Protein AF-A0A8T4Z897-F1 (afdb_monomer)

Radius of gyration: 17.29 Å; Cα contacts (8 Å, |Δi|>4): 54; chains: 1; bounding box: 34×24×51 Å

pLDDT: mean 85.18, std 10.06, range [52.03, 94.81]

Structure (mmCIF, N/CA/C/O backbone):
data_AF-A0A8T4Z897-F1
#
_entry.id   AF-A0A8T4Z897-F1
#
loop_
_atom_site.group_PDB
_atom_site.id
_atom_site.type_symbol
_atom_site.label_atom_id
_atom_site.label_alt_id
_atom_site.label_comp_id
_atom_site.label_asym_id
_atom_site.label_entity_id
_atom_site.label_seq_id
_atom_site.pdbx_PDB_ins_code
_atom_site.Cartn_x
_atom_site.Cartn_y
_atom_site.Cartn_z
_atom_site.occupancy
_atom_site.B_iso_or_equiv
_atom_site.auth_seq_id
_atom_site.auth_comp_id
_atom_site.auth_asym_id
_atom_site.auth_atom_id
_atom_site.pdbx_PDB_model_num
ATOM 1 N N . MET A 1 1 ? -17.835 -13.462 -5.898 1.00 73.38 1 MET A N 1
ATOM 2 C CA . MET A 1 1 ? -16.734 -12.590 -6.364 1.00 73.38 1 MET A CA 1
ATOM 3 C C . MET A 1 1 ? -16.439 -11.500 -5.341 1.00 73.38 1 MET A C 1
ATOM 5 O O . MET A 1 1 ? -15.401 -11.585 -4.704 1.00 73.38 1 MET A O 1
ATOM 9 N N . LEU A 1 2 ? -17.362 -10.567 -5.068 1.00 78.62 2 LEU A N 1
ATOM 10 C CA . LEU A 1 2 ? -17.122 -9.467 -4.114 1.00 78.62 2 LEU A CA 1
ATOM 11 C C . LEU A 1 2 ? -16.769 -9.936 -2.6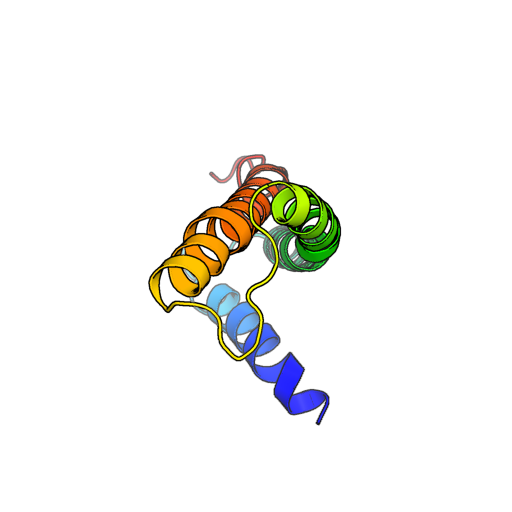88 1.00 78.62 2 LEU A C 1
ATOM 13 O O . LEU A 1 2 ? -15.844 -9.429 -2.065 1.00 78.62 2 LEU A O 1
ATOM 17 N N . THR A 1 3 ? -17.464 -10.961 -2.194 1.00 82.19 3 THR A N 1
ATOM 18 C CA . THR A 1 3 ? -17.248 -11.520 -0.852 1.00 82.19 3 THR A CA 1
ATOM 19 C C . THR A 1 3 ? -15.851 -12.106 -0.677 1.00 82.19 3 THR A C 1
ATOM 21 O O . THR A 1 3 ? -15.280 -11.969 0.394 1.00 82.19 3 THR A O 1
ATOM 24 N N . LEU A 1 4 ? -15.280 -12.715 -1.722 1.00 86.12 4 LEU A N 1
ATOM 25 C CA . LEU A 1 4 ? -13.937 -13.301 -1.664 1.00 86.12 4 LEU A CA 1
ATOM 26 C C . LEU A 1 4 ? -12.847 -12.224 -1.598 1.00 86.12 4 LEU A C 1
ATOM 28 O O . LEU A 1 4 ? -11.843 -12.431 -0.930 1.00 86.12 4 LEU A O 1
ATOM 32 N N . ALA A 1 5 ? -13.065 -11.071 -2.239 1.00 84.31 5 ALA A N 1
ATOM 33 C CA . ALA A 1 5 ? -12.128 -9.950 -2.199 1.00 84.31 5 ALA A CA 1
ATOM 34 C C . ALA A 1 5 ? -12.127 -9.239 -0.835 1.00 84.31 5 ALA A C 1
ATOM 36 O O . ALA A 1 5 ? -11.077 -8.847 -0.335 1.00 84.31 5 ALA A O 1
ATOM 37 N N . VAL A 1 6 ? -13.300 -9.094 -0.209 1.00 85.44 6 VAL A N 1
ATOM 38 C CA . VAL A 1 6 ? -13.450 -8.342 1.050 1.00 85.44 6 VAL A CA 1
ATOM 39 C C . VAL A 1 6 ? -13.234 -9.222 2.292 1.00 85.44 6 VAL A C 1
ATOM 41 O O . VAL A 1 6 ? -12.789 -8.726 3.329 1.00 85.44 6 VAL A O 1
ATOM 44 N N . ALA A 1 7 ? -13.499 -10.530 2.197 1.00 88.25 7 ALA A N 1
ATOM 45 C CA . ALA A 1 7 ? -13.357 -11.484 3.299 1.00 88.25 7 ALA A CA 1
ATOM 46 C C . ALA A 1 7 ? -12.007 -11.423 4.038 1.00 88.25 7 ALA A C 1
ATOM 48 O O . ALA A 1 7 ? -12.043 -11.315 5.264 1.00 88.25 7 ALA A O 1
ATOM 49 N N . PRO A 1 8 ? -10.832 -11.454 3.375 1.00 86.62 8 PRO A N 1
ATOM 50 C CA . PRO A 1 8 ? -9.556 -11.407 4.088 1.00 86.62 8 PRO A CA 1
ATOM 51 C C . PRO A 1 8 ? -9.348 -10.079 4.829 1.00 86.62 8 PRO A C 1
ATOM 53 O O . PRO A 1 8 ? -8.872 -10.086 5.961 1.00 86.62 8 PRO A O 1
ATOM 56 N N . GLY A 1 9 ? -9.770 -8.948 4.251 1.00 85.94 9 GLY A N 1
ATOM 57 C CA . GLY A 1 9 ? -9.681 -7.641 4.910 1.00 85.94 9 GLY A CA 1
ATOM 58 C C . GLY A 1 9 ? -10.505 -7.587 6.198 1.00 85.94 9 GLY A C 1
ATOM 59 O O . GLY A 1 9 ? -9.990 -7.219 7.251 1.00 85.94 9 GLY A O 1
ATOM 60 N N . ILE A 1 10 ? -11.762 -8.041 6.144 1.00 86.62 10 ILE A N 1
ATOM 61 C CA . ILE A 1 10 ? -12.630 -8.131 7.331 1.00 86.62 10 ILE A CA 1
ATOM 62 C C . ILE A 1 10 ? -12.073 -9.135 8.345 1.00 86.62 10 ILE A C 1
ATOM 64 O O . ILE A 1 10 ? -12.104 -8.873 9.548 1.00 86.62 10 ILE A O 1
ATOM 68 N N . PHE A 1 11 ? -11.543 -10.266 7.876 1.00 89.31 11 PHE A N 1
ATOM 69 C CA . PHE A 1 11 ? -10.946 -11.278 8.739 1.00 89.31 11 PHE A CA 1
ATOM 70 C C . PHE A 1 11 ? -9.777 -10.711 9.549 1.00 89.31 11 PHE A C 1
ATOM 72 O O . PHE A 1 11 ? -9.731 -10.927 10.758 1.00 89.31 11 PHE A O 1
ATOM 79 N N . PHE A 1 12 ? -8.875 -9.945 8.929 1.00 86.25 12 PHE A N 1
ATOM 80 C CA . PHE A 1 12 ? -7.763 -9.320 9.647 1.00 86.25 12 PHE A CA 1
ATOM 81 C C . PHE A 1 12 ? -8.225 -8.232 10.620 1.00 86.25 12 PHE A C 1
ATOM 83 O O . PHE A 1 12 ? -7.746 -8.207 11.751 1.00 86.25 12 PHE A O 1
ATOM 90 N N . LEU A 1 13 ? -9.200 -7.395 10.242 1.00 85.81 13 LEU A N 1
ATOM 91 C CA . LEU A 1 13 ? -9.797 -6.411 11.158 1.00 85.81 13 LEU A CA 1
ATOM 92 C C . LEU A 1 13 ? -10.375 -7.084 12.412 1.00 85.81 13 LEU A C 1
ATOM 94 O O . LEU A 1 13 ? -10.133 -6.640 13.534 1.00 85.81 13 LEU A O 1
ATOM 98 N N . TRP A 1 14 ? -11.108 -8.184 12.222 1.00 85.88 14 TRP A N 1
ATOM 99 C CA . TRP A 1 14 ? -11.660 -8.972 13.320 1.00 85.88 14 TRP A CA 1
ATOM 100 C C . TRP A 1 14 ? -10.565 -9.652 14.149 1.00 85.88 14 TRP A C 1
ATOM 102 O O . TRP A 1 14 ? -10.617 -9.617 15.378 1.00 85.88 14 TRP A O 1
ATOM 112 N N . LEU A 1 15 ? -9.554 -10.232 13.497 1.00 86.50 15 LEU A N 1
ATOM 113 C CA . LEU A 1 15 ? -8.443 -10.904 14.165 1.00 86.50 15 LEU A CA 1
ATOM 114 C C . LEU A 1 15 ? -7.671 -9.941 15.070 1.00 86.50 15 LEU A C 1
ATOM 116 O O . LEU A 1 15 ? -7.414 -10.289 16.220 1.00 86.50 15 LEU A O 1
ATOM 120 N N . PHE A 1 16 ? -7.328 -8.747 14.581 1.00 82.88 16 PHE A N 1
ATOM 121 C CA . PHE A 1 16 ? -6.619 -7.746 15.378 1.00 82.88 16 PHE A CA 1
ATOM 122 C C . PHE A 1 16 ? -7.457 -7.289 16.572 1.00 82.88 16 PHE A C 1
ATOM 124 O O . PHE A 1 16 ? -6.961 -7.302 17.693 1.00 82.88 16 PHE A O 1
ATOM 131 N N . TRP A 1 17 ? -8.752 -7.032 16.372 1.00 80.75 17 TRP A N 1
ATOM 132 C CA . TRP A 1 17 ? -9.653 -6.658 17.464 1.00 80.75 17 TRP A CA 1
ATOM 133 C C . TRP A 1 17 ? -9.805 -7.746 18.544 1.00 80.75 17 TRP A C 1
ATOM 135 O O . TRP A 1 17 ? -9.875 -7.440 19.732 1.00 80.75 17 TRP A O 1
ATOM 145 N N . VAL A 1 18 ? -9.857 -9.027 18.157 1.00 82.56 18 VAL A N 1
ATOM 146 C CA . VAL A 1 18 ? -9.988 -10.148 19.110 1.00 82.56 18 VAL A CA 1
ATOM 147 C C . VAL A 1 18 ? -8.672 -10.450 19.828 1.00 82.56 18 VAL A C 1
ATOM 149 O O . VAL A 1 18 ? -8.683 -10.836 21.000 1.00 82.56 18 VAL A O 1
ATOM 152 N N . ARG A 1 19 ? -7.540 -10.342 19.125 1.00 80.44 19 ARG A N 1
ATOM 153 C CA . ARG A 1 19 ? -6.213 -10.657 19.677 1.00 80.44 19 ARG A CA 1
ATOM 154 C C . ARG A 1 19 ? -5.694 -9.571 20.603 1.00 80.44 19 ARG A C 1
ATOM 156 O O . ARG A 1 19 ? -4.910 -9.885 21.498 1.00 80.44 19 ARG A O 1
ATOM 163 N N . ASP A 1 20 ? -6.180 -8.351 20.443 1.00 74.12 20 ASP A N 1
ATOM 164 C CA . ASP A 1 20 ? -5.876 -7.252 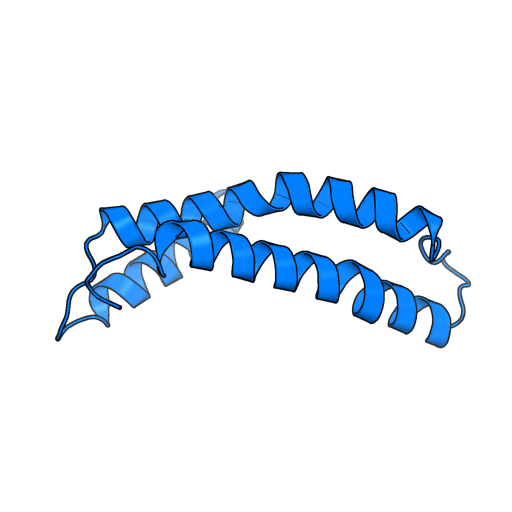21.337 1.00 74.12 20 ASP A CA 1
ATOM 165 C C . ASP A 1 20 ? -6.701 -7.337 22.636 1.00 74.12 20 ASP A C 1
ATOM 167 O O . ASP A 1 20 ? -7.768 -6.747 22.810 1.00 74.12 20 ASP A O 1
ATOM 171 N N . LYS A 1 21 ? -6.250 -8.209 23.545 1.00 63.28 21 LYS A N 1
ATOM 172 C CA . LYS A 1 21 ? -6.943 -8.519 24.806 1.00 63.28 21 LYS A CA 1
ATOM 173 C C . LYS A 1 21 ? -6.515 -7.615 25.966 1.00 63.28 21 LYS A C 1
ATOM 175 O O . LYS A 1 21 ? -7.290 -7.469 26.911 1.00 63.28 21 LYS A O 1
ATOM 180 N N . TYR A 1 22 ? -5.298 -7.073 25.916 1.00 65.69 22 TYR A N 1
ATOM 181 C CA . TYR A 1 22 ? -4.665 -6.375 27.039 1.00 65.69 22 TYR A CA 1
ATOM 182 C C . TYR A 1 22 ? -4.793 -4.847 26.938 1.00 65.69 22 TYR A C 1
ATOM 184 O O . TYR A 1 22 ? -5.112 -4.232 27.951 1.00 65.69 22 TYR A O 1
ATOM 192 N N . GLU A 1 23 ? -4.664 -4.255 25.743 1.00 67.06 23 GLU A N 1
ATOM 193 C CA . GLU A 1 23 ? -4.841 -2.814 25.501 1.00 67.06 23 GLU A CA 1
ATOM 194 C C . GLU A 1 23 ? -5.688 -2.579 24.250 1.00 67.06 23 GLU A C 1
ATOM 196 O O . GLU A 1 23 ? -5.197 -2.099 23.242 1.00 67.06 23 GLU A O 1
ATOM 201 N N . ARG A 1 24 ? -6.980 -2.927 24.329 1.00 64.62 24 ARG A N 1
ATOM 202 C CA . ARG A 1 24 ? -7.916 -2.804 23.202 1.00 64.62 24 ARG A CA 1
ATOM 203 C C . ARG A 1 24 ? -7.826 -1.431 22.543 1.00 64.62 24 ARG A C 1
ATOM 205 O O . ARG A 1 24 ? -8.414 -0.476 23.060 1.00 64.62 24 ARG A O 1
ATOM 212 N N . GLU A 1 25 ? -7.222 -1.374 21.361 1.00 67.31 25 GLU A N 1
ATOM 213 C CA . GLU A 1 25 ? -7.249 -0.171 20.548 1.00 67.31 25 GLU A CA 1
ATOM 214 C C . GLU A 1 25 ? -8.710 0.225 20.273 1.00 67.31 25 GLU A C 1
ATOM 216 O O . GLU A 1 25 ? -9.567 -0.625 19.967 1.00 67.31 25 GLU A O 1
ATOM 221 N N . PRO A 1 26 ? -9.050 1.522 20.345 1.00 79.38 26 PRO A N 1
ATOM 222 C CA . PRO A 1 26 ? -10.388 1.966 20.016 1.00 79.38 26 PRO A CA 1
ATOM 223 C C . PRO A 1 26 ? -10.708 1.554 18.576 1.00 79.38 26 PRO A C 1
ATOM 225 O O . PRO A 1 26 ? -10.019 1.951 17.643 1.00 79.38 26 PRO A O 1
ATOM 228 N N . VAL A 1 27 ? -11.809 0.820 18.371 1.00 79.19 27 VAL A N 1
ATOM 229 C CA . VAL A 1 27 ? -12.266 0.337 17.044 1.00 79.19 27 VAL A CA 1
ATOM 230 C C . VAL A 1 27 ? -12.286 1.458 15.996 1.00 79.19 27 VAL A C 1
ATOM 232 O O . VAL A 1 27 ? -12.032 1.241 14.814 1.00 79.19 27 VAL A O 1
ATOM 235 N N . ARG A 1 28 ? -12.543 2.695 16.437 1.00 79.88 28 ARG A N 1
ATOM 236 C CA . ARG A 1 28 ? -12.489 3.897 15.600 1.00 79.88 28 ARG A CA 1
ATOM 237 C C . ARG A 1 28 ? -11.092 4.179 15.033 1.00 79.88 28 ARG A C 1
ATOM 239 O O . ARG A 1 28 ? -11.010 4.657 13.907 1.00 79.88 28 ARG A O 1
ATOM 246 N N . LEU A 1 29 ? -10.026 3.944 15.794 1.00 81.12 29 LEU A N 1
ATOM 247 C CA . LEU A 1 29 ? -8.641 4.090 15.344 1.00 81.12 29 LEU A CA 1
ATOM 248 C C . LEU A 1 29 ? -8.302 3.015 14.311 1.00 81.12 29 LEU A C 1
ATOM 250 O O . LEU A 1 29 ? -7.839 3.371 13.234 1.00 81.12 29 LEU A O 1
ATOM 254 N N . LEU A 1 30 ? -8.646 1.759 14.600 1.00 82.69 30 LEU A N 1
ATOM 255 C CA . LEU A 1 30 ? -8.394 0.602 13.739 1.00 82.69 30 LEU A CA 1
ATOM 256 C C . LEU A 1 30 ? -9.130 0.706 12.388 1.00 82.69 30 LEU A C 1
ATOM 258 O O . LEU A 1 30 ? -8.551 0.490 11.325 1.00 82.69 30 LEU A O 1
ATOM 262 N N . LEU A 1 31 ? -10.400 1.126 12.394 1.00 85.38 31 LEU A N 1
ATOM 263 C CA . LEU A 1 31 ? -11.124 1.419 11.151 1.00 85.38 31 LEU A CA 1
ATOM 264 C C . LEU A 1 31 ? -10.539 2.638 10.428 1.00 85.38 31 LEU A C 1
ATOM 266 O O . LEU A 1 31 ? -10.411 2.620 9.206 1.00 85.38 31 LEU A O 1
ATOM 270 N N . ALA A 1 32 ? -10.172 3.701 11.152 1.00 85.81 32 ALA A N 1
ATOM 271 C CA . ALA A 1 32 ? -9.605 4.897 10.533 1.00 85.81 32 ALA A CA 1
ATOM 272 C C . ALA A 1 32 ? -8.256 4.618 9.854 1.00 85.81 32 ALA A C 1
ATOM 274 O O . ALA A 1 32 ? -8.034 5.123 8.758 1.00 85.81 32 ALA A O 1
ATOM 275 N N . THR A 1 33 ? -7.373 3.824 10.465 1.00 85.00 33 THR A N 1
ATOM 276 C CA . THR A 1 33 ? -6.093 3.415 9.866 1.00 85.00 33 THR A CA 1
ATOM 277 C C . THR A 1 33 ? -6.314 2.514 8.656 1.00 85.00 33 THR A C 1
ATOM 279 O O . THR A 1 33 ? -5.688 2.741 7.624 1.00 85.00 33 THR A O 1
ATOM 282 N N . PHE A 1 34 ? -7.261 1.571 8.723 1.00 87.62 34 PHE A N 1
ATOM 283 C CA . PHE A 1 34 ? -7.624 0.724 7.583 1.00 87.62 34 PHE A CA 1
ATOM 284 C C . PHE A 1 34 ? -8.115 1.540 6.380 1.00 87.62 34 PHE A C 1
ATOM 286 O O . PHE A 1 34 ? -7.605 1.386 5.271 1.00 87.62 34 PHE A O 1
ATOM 293 N N . PHE A 1 35 ? -9.065 2.457 6.591 1.00 90.12 35 PHE A N 1
ATOM 294 C CA . PHE A 1 35 ? -9.563 3.315 5.513 1.00 90.12 35 PHE A CA 1
ATOM 295 C C . PHE A 1 35 ? -8.510 4.301 5.008 1.00 90.12 35 PHE A C 1
ATOM 297 O O . PHE A 1 35 ? -8.501 4.605 3.819 1.00 90.12 35 PHE A O 1
ATOM 304 N N . LEU A 1 36 ? -7.607 4.783 5.867 1.00 88.25 36 LEU A N 1
ATOM 305 C CA . LEU A 1 36 ? -6.480 5.608 5.430 1.00 88.25 36 LEU A CA 1
ATOM 306 C C . LEU A 1 36 ? -5.498 4.824 4.557 1.00 88.25 36 LEU A C 1
ATOM 308 O O . LEU A 1 36 ? -5.029 5.376 3.568 1.00 88.25 36 LEU A O 1
ATOM 312 N N . GLY A 1 37 ? -5.232 3.555 4.873 1.00 88.69 37 GLY A N 1
ATOM 313 C CA . GLY A 1 37 ? -4.445 2.670 4.010 1.00 88.69 37 GLY A CA 1
ATOM 314 C C . GLY A 1 37 ? -5.137 2.399 2.670 1.00 88.69 37 GLY A C 1
ATOM 315 O O . GLY A 1 37 ? -4.509 2.454 1.621 1.00 88.69 37 GLY A O 1
ATOM 316 N N . ALA A 1 38 ? -6.458 2.198 2.666 1.00 90.69 38 ALA A N 1
ATOM 317 C CA . ALA A 1 38 ? -7.208 2.094 1.412 1.00 90.69 38 ALA A CA 1
ATOM 318 C C . ALA A 1 38 ? -7.149 3.402 0.599 1.00 90.69 38 ALA A C 1
ATOM 320 O O . ALA A 1 38 ? -6.984 3.379 -0.619 1.00 90.69 38 ALA A O 1
ATOM 321 N N . LEU A 1 39 ? -7.244 4.555 1.267 1.00 91.62 39 LEU A N 1
ATOM 322 C CA . LEU A 1 39 ? -7.175 5.864 0.622 1.00 91.62 39 LEU A CA 1
ATOM 323 C C . LEU A 1 39 ? -5.767 6.185 0.108 1.00 91.62 39 LEU A C 1
ATOM 325 O O . LEU A 1 39 ? -5.644 6.900 -0.884 1.00 91.62 39 LEU A O 1
ATOM 329 N N . SER A 1 40 ? -4.713 5.648 0.734 1.00 91.94 40 SER A N 1
ATOM 330 C CA . SER A 1 40 ? -3.327 5.877 0.314 1.00 91.94 40 SER A CA 1
ATOM 331 C C . SER A 1 40 ? -3.015 5.275 -1.056 1.00 91.94 40 SER A C 1
ATOM 333 O O . SER A 1 40 ? -2.045 5.691 -1.683 1.00 91.94 40 SER A O 1
ATOM 335 N N . ILE A 1 41 ? -3.858 4.377 -1.574 1.00 92.12 41 ILE A N 1
ATOM 336 C CA . ILE A 1 41 ? -3.769 3.880 -2.953 1.00 92.12 41 ILE A CA 1
ATOM 337 C C . ILE A 1 41 ? -3.902 5.033 -3.961 1.00 92.12 41 ILE A C 1
ATOM 339 O O . ILE A 1 41 ? -3.188 5.060 -4.957 1.00 92.12 41 ILE A O 1
ATOM 343 N N . LEU 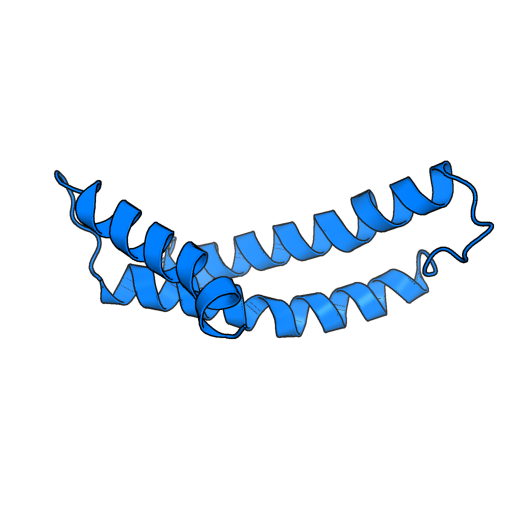A 1 42 ? -4.751 6.033 -3.690 1.00 92.38 42 LEU A N 1
ATOM 344 C CA . LEU A 1 42 ? -4.948 7.164 -4.604 1.00 92.38 42 LEU A CA 1
ATOM 345 C C . LEU A 1 42 ? -3.652 7.961 -4.860 1.00 92.38 42 LEU A C 1
ATOM 347 O O . LEU A 1 42 ? -3.281 8.110 -6.024 1.00 92.38 42 LEU A O 1
ATOM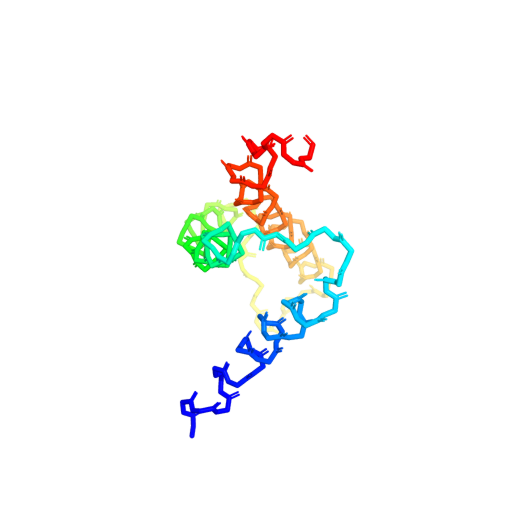 351 N N . PRO A 1 43 ? -2.929 8.461 -3.834 1.00 91.69 43 PRO A N 1
ATOM 352 C CA . PRO A 1 43 ? -1.641 9.109 -4.054 1.00 91.69 43 PRO A CA 1
ATOM 353 C C . PRO A 1 43 ? -0.546 8.130 -4.496 1.00 91.69 43 PRO A C 1
ATOM 355 O O . PRO A 1 43 ? 0.357 8.564 -5.204 1.00 91.69 43 PRO A O 1
ATOM 358 N N . THR A 1 44 ? -0.629 6.839 -4.138 1.00 93.50 44 THR A N 1
ATOM 359 C CA . THR A 1 44 ? 0.314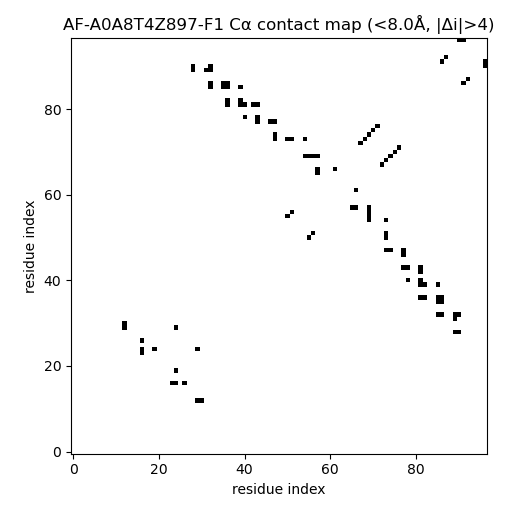 5.802 -4.613 1.00 93.50 44 THR A CA 1
ATOM 360 C C . THR A 1 44 ? 0.309 5.742 -6.136 1.00 93.50 44 THR A C 1
ATOM 362 O O . THR A 1 44 ? 1.347 5.959 -6.746 1.00 93.50 44 THR A O 1
ATOM 365 N N . ILE A 1 45 ? -0.869 5.593 -6.751 1.00 92.94 45 ILE A N 1
ATOM 366 C CA . ILE A 1 45 ? -1.013 5.528 -8.212 1.00 92.94 45 ILE A CA 1
ATOM 367 C C . ILE A 1 45 ? -0.460 6.796 -8.874 1.00 92.94 45 ILE A C 1
ATOM 369 O O . ILE A 1 45 ? 0.224 6.724 -9.892 1.00 92.94 45 ILE A O 1
ATOM 373 N N . ILE A 1 46 ? -0.728 7.977 -8.309 1.00 93.56 46 ILE A N 1
ATOM 374 C CA . ILE A 1 46 ? -0.216 9.243 -8.857 1.00 93.56 46 ILE A CA 1
ATOM 375 C C . ILE A 1 46 ? 1.317 9.268 -8.818 1.00 93.56 46 ILE A C 1
ATOM 377 O O . ILE A 1 46 ? 1.951 9.647 -9.800 1.00 93.56 46 ILE A O 1
ATOM 381 N N . LEU A 1 47 ? 1.918 8.862 -7.700 1.00 93.31 47 LEU A N 1
ATOM 382 C CA . LEU A 1 47 ? 3.369 8.845 -7.529 1.00 93.31 47 LEU A CA 1
ATOM 383 C C . LEU A 1 47 ? 4.051 7.759 -8.368 1.00 93.31 47 LEU A C 1
ATOM 385 O O . LEU A 1 47 ? 5.132 8.011 -8.888 1.00 93.31 47 LEU A O 1
ATOM 389 N N . GLU A 1 48 ? 3.425 6.600 -8.553 1.00 92.19 48 GLU A N 1
ATOM 390 C CA . GLU A 1 48 ? 3.906 5.547 -9.455 1.00 92.19 48 GLU A CA 1
ATOM 391 C C . GLU A 1 48 ? 3.929 6.029 -10.908 1.00 92.19 48 GLU A C 1
ATOM 393 O O . GLU A 1 48 ? 4.950 5.881 -11.575 1.00 92.19 48 GLU A O 1
ATOM 398 N N . ASN A 1 49 ? 2.866 6.701 -11.369 1.00 91.75 49 ASN A N 1
ATOM 399 C CA . ASN A 1 49 ? 2.819 7.312 -12.706 1.00 91.75 49 ASN A CA 1
ATOM 400 C C . ASN A 1 49 ? 3.857 8.434 -12.890 1.00 91.75 49 ASN A C 1
ATOM 402 O O . ASN A 1 49 ? 4.312 8.703 -13.999 1.00 91.75 49 ASN A O 1
ATOM 406 N N . LEU A 1 50 ? 4.234 9.128 -11.814 1.00 92.19 50 LEU A N 1
ATOM 407 C CA . LEU A 1 50 ? 5.345 10.081 -11.860 1.00 92.19 50 LEU A CA 1
ATOM 408 C C . LEU A 1 50 ? 6.698 9.358 -11.868 1.00 92.19 50 LEU A C 1
ATOM 410 O O . LEU A 1 50 ? 7.612 9.765 -12.580 1.00 92.19 50 LEU A O 1
ATOM 414 N N . GLY A 1 51 ? 6.826 8.270 -11.109 1.00 89.00 51 GLY A N 1
ATOM 415 C CA . GLY A 1 51 ? 8.014 7.421 -11.085 1.00 89.00 51 GLY A CA 1
ATOM 416 C C . GLY A 1 51 ? 8.275 6.728 -12.422 1.00 89.00 51 GLY A C 1
ATOM 417 O O . GLY A 1 51 ? 9.436 6.577 -12.806 1.00 89.00 51 GLY A O 1
ATOM 418 N N . SER A 1 52 ? 7.221 6.410 -13.180 1.00 89.69 52 SER A N 1
ATOM 419 C CA . SER A 1 52 ? 7.337 5.828 -14.519 1.00 89.69 52 SER A CA 1
ATOM 420 C C . SER A 1 52 ? 7.925 6.783 -15.564 1.00 89.69 52 SER A C 1
ATOM 422 O O . SER A 1 52 ? 8.323 6.346 -16.638 1.00 89.69 52 SER A O 1
ATOM 424 N N . ILE A 1 53 ? 8.042 8.081 -15.254 1.00 90.81 53 ILE A N 1
ATOM 425 C CA . ILE A 1 53 ? 8.800 9.044 -16.073 1.00 90.81 53 ILE A CA 1
ATOM 426 C C . ILE A 1 53 ? 10.313 8.799 -15.936 1.00 90.81 53 ILE A C 1
ATOM 428 O O . ILE A 1 53 ? 11.071 9.064 -16.866 1.00 90.81 53 ILE A O 1
ATOM 432 N N . ILE A 1 54 ? 10.763 8.305 -14.775 1.00 89.38 54 ILE A N 1
ATOM 433 C CA . ILE A 1 54 ? 12.181 8.058 -14.473 1.00 89.38 54 ILE A CA 1
ATOM 434 C C . ILE A 1 54 ? 12.595 6.669 -14.959 1.00 89.38 54 ILE A C 1
ATOM 436 O O . ILE A 1 54 ? 13.606 6.531 -15.646 1.00 89.38 54 ILE A O 1
ATOM 440 N N . ILE A 1 55 ? 11.822 5.647 -14.586 1.00 89.25 55 ILE A N 1
ATOM 441 C CA . ILE A 1 55 ? 12.011 4.264 -15.029 1.00 89.25 55 ILE A CA 1
ATOM 442 C C . ILE A 1 55 ? 10.718 3.851 -15.731 1.00 89.25 55 ILE A C 1
ATOM 444 O O . ILE A 1 55 ? 9.724 3.642 -15.037 1.00 89.25 55 ILE A O 1
ATOM 448 N N . PRO A 1 56 ? 10.704 3.764 -17.072 1.00 90.75 56 PRO A N 1
ATOM 449 C CA . PRO A 1 56 ? 9.517 3.371 -17.818 1.00 90.75 56 PRO A CA 1
ATOM 450 C C . PRO A 1 56 ? 8.978 2.015 -17.372 1.00 90.75 56 PRO A C 1
ATOM 452 O O . PRO A 1 56 ? 9.726 1.153 -16.907 1.00 90.75 56 PRO A O 1
ATOM 455 N N . GLU A 1 57 ? 7.675 1.819 -17.544 1.00 90.88 57 GLU A N 1
ATOM 456 C CA . GLU A 1 57 ? 7.066 0.518 -17.298 1.00 90.88 57 GLU A CA 1
ATOM 457 C C . GLU A 1 57 ? 7.706 -0.537 -18.224 1.00 90.88 57 GLU A C 1
ATOM 459 O O . GLU A 1 57 ? 7.915 -0.268 -19.412 1.00 90.88 57 GLU A O 1
ATOM 464 N N . PRO A 1 58 ? 8.099 -1.709 -17.696 1.00 91.06 58 PRO A N 1
ATOM 465 C CA . PRO A 1 58 ? 8.725 -2.747 -18.500 1.00 91.06 58 PRO A CA 1
ATOM 466 C C . PRO A 1 58 ? 7.761 -3.302 -19.559 1.00 91.06 58 PRO A C 1
ATOM 468 O O . PRO A 1 58 ? 6.662 -3.745 -19.239 1.00 91.06 58 PRO A O 1
ATOM 471 N N . GLU A 1 59 ? 8.212 -3.327 -20.813 1.00 91.25 59 GLU A N 1
ATOM 472 C CA . GLU A 1 59 ? 7.550 -4.040 -21.914 1.00 91.25 59 GLU A CA 1
ATOM 473 C C . GLU A 1 59 ? 7.663 -5.572 -21.744 1.00 91.25 59 GLU A C 1
ATOM 475 O O . GLU A 1 59 ? 8.478 -6.055 -20.954 1.00 91.25 59 GLU A O 1
ATOM 480 N N . GLU A 1 60 ? 6.884 -6.354 -22.504 1.00 85.50 60 GLU A N 1
ATOM 481 C CA . GLU A 1 60 ? 6.869 -7.830 -22.401 1.00 85.50 60 GLU A CA 1
ATOM 482 C C . GLU A 1 60 ? 8.253 -8.472 -22.626 1.00 85.50 60 GLU A C 1
ATOM 484 O O . GLU A 1 60 ? 8.581 -9.468 -21.981 1.00 85.50 60 GLU A O 1
ATOM 489 N N . ASP A 1 61 ? 9.096 -7.855 -23.460 1.00 89.81 61 ASP A N 1
ATOM 490 C CA . ASP A 1 61 ? 10.459 -8.313 -23.769 1.00 89.81 61 ASP A CA 1
ATOM 491 C C . ASP A 1 61 ? 11.546 -7.629 -22.910 1.00 89.81 61 ASP A C 1
ATOM 493 O O . ASP A 1 61 ? 12.746 -7.708 -23.205 1.00 89.81 61 ASP A O 1
ATOM 497 N N . ALA A 1 62 ? 11.159 -6.924 -21.841 1.00 88.19 62 ALA A N 1
ATOM 498 C CA . ALA A 1 62 ? 12.101 -6.199 -20.999 1.00 88.19 62 ALA A CA 1
ATOM 499 C C . ALA A 1 62 ? 13.079 -7.135 -20.271 1.00 88.19 62 ALA A C 1
ATOM 501 O O . ALA A 1 62 ? 12.743 -8.212 -19.775 1.00 88.19 62 ALA A O 1
ATOM 502 N N . ASN A 1 63 ? 14.323 -6.671 -20.129 1.00 92.88 63 ASN A N 1
ATOM 503 C CA . ASN A 1 63 ? 15.336 -7.375 -19.352 1.00 92.88 63 ASN A CA 1
ATOM 504 C C . ASN A 1 63 ? 14.881 -7.529 -17.888 1.00 92.88 63 ASN A C 1
ATOM 506 O O . ASN A 1 63 ? 14.394 -6.575 -17.281 1.00 92.88 63 ASN A O 1
ATOM 510 N N . ILE A 1 64 ? 15.124 -8.697 -17.287 1.00 93.75 64 ILE A N 1
ATOM 511 C CA . ILE A 1 64 ? 14.774 -8.980 -15.889 1.00 93.75 64 ILE A CA 1
ATOM 512 C C . ILE A 1 64 ? 15.333 -7.947 -14.902 1.00 93.75 64 ILE A C 1
ATOM 514 O O . ILE A 1 64 ? 14.683 -7.627 -13.912 1.00 93.75 64 ILE A O 1
ATOM 518 N N . ILE A 1 65 ? 16.507 -7.373 -15.184 1.00 94.19 65 ILE A N 1
ATOM 519 C CA . ILE A 1 65 ? 17.101 -6.320 -14.351 1.00 94.19 65 ILE A CA 1
ATOM 520 C C . ILE A 1 65 ? 16.226 -5.060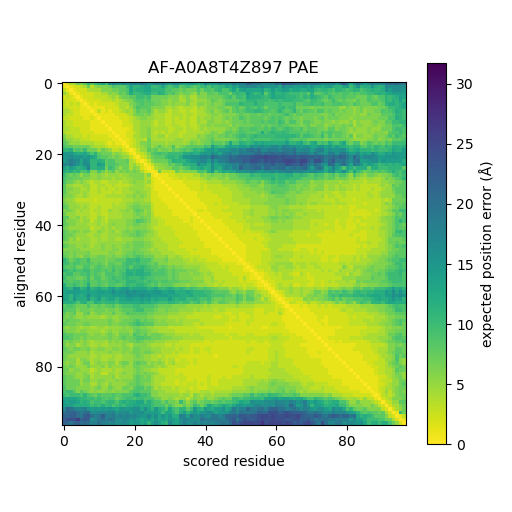 -14.371 1.00 94.19 65 ILE A C 1
ATOM 522 O O . ILE A 1 65 ? 16.027 -4.443 -13.328 1.00 94.19 65 ILE A O 1
ATOM 526 N N . HIS A 1 66 ? 15.673 -4.699 -15.533 1.00 92.75 66 HIS A N 1
ATOM 527 C CA . HIS A 1 66 ? 14.774 -3.553 -15.678 1.00 92.75 66 HIS A CA 1
ATOM 528 C C . HIS A 1 66 ? 13.452 -3.789 -14.941 1.00 92.75 66 HIS A C 1
ATOM 530 O O . HIS A 1 66 ? 13.005 -2.929 -14.187 1.00 92.75 66 HIS A O 1
ATOM 536 N N . VAL A 1 67 ? 12.884 -4.992 -15.083 1.00 94.44 67 VAL A N 1
ATOM 537 C CA . VAL A 1 67 ? 11.674 -5.419 -14.366 1.00 94.44 67 VAL A CA 1
ATOM 538 C C . VAL A 1 67 ? 11.877 -5.301 -12.854 1.00 94.44 67 VAL A C 1
ATOM 540 O O . VAL A 1 67 ? 11.100 -4.641 -12.167 1.00 94.44 67 VAL A O 1
ATOM 543 N N . VAL A 1 68 ? 12.959 -5.881 -12.327 1.00 94.81 68 VAL A N 1
ATOM 544 C CA . VAL A 1 68 ? 13.271 -5.823 -10.892 1.00 94.81 68 VAL A CA 1
ATOM 545 C C . VAL A 1 68 ? 13.492 -4.383 -10.432 1.00 94.81 68 VAL A C 1
ATOM 547 O O . VAL A 1 68 ? 12.980 -4.003 -9.381 1.00 94.81 68 VAL A O 1
ATOM 550 N N . ALA A 1 69 ? 14.213 -3.569 -11.207 1.00 93.38 69 ALA A N 1
ATOM 551 C CA . ALA A 1 69 ? 14.440 -2.169 -10.870 1.00 93.38 69 ALA A CA 1
ATOM 552 C C . ALA A 1 69 ? 13.120 -1.391 -10.773 1.00 93.38 69 ALA A C 1
ATOM 554 O O . ALA A 1 69 ? 12.898 -0.711 -9.775 1.00 93.38 69 ALA A O 1
ATOM 555 N N . TYR A 1 70 ? 12.222 -1.533 -11.750 1.00 93.88 70 TYR A N 1
ATOM 556 C CA . TYR A 1 70 ? 10.929 -0.850 -11.747 1.00 93.88 70 TYR A CA 1
ATOM 557 C C . TYR A 1 70 ? 10.068 -1.259 -10.541 1.00 93.88 70 TYR A C 1
ATOM 559 O O . TYR A 1 70 ? 9.676 -0.410 -9.737 1.00 93.88 70 TYR A O 1
ATOM 567 N N . TYR A 1 71 ? 9.841 -2.561 -10.344 1.00 94.44 71 TYR A N 1
ATOM 568 C CA . TYR A 1 71 ? 8.976 -3.035 -9.260 1.00 94.44 71 TYR A CA 1
ATOM 569 C C . TYR A 1 71 ? 9.558 -2.778 -7.864 1.00 94.44 71 TYR A C 1
ATOM 571 O O . TYR A 1 71 ? 8.808 -2.491 -6.934 1.00 94.44 71 TYR A O 1
ATOM 579 N N . PHE A 1 72 ? 10.879 -2.858 -7.689 1.00 94.19 72 PHE A N 1
ATOM 580 C CA . PHE A 1 72 ? 11.494 -2.699 -6.370 1.00 94.19 72 PHE A CA 1
ATOM 581 C C . PHE A 1 72 ? 11.788 -1.236 -6.015 1.00 94.19 72 PHE A C 1
ATOM 583 O O . PHE A 1 72 ? 11.584 -0.823 -4.876 1.00 94.19 72 PHE A O 1
ATOM 590 N N . ILE A 1 73 ? 12.276 -0.442 -6.971 1.00 92.62 73 ILE A N 1
ATOM 591 C CA . ILE A 1 73 ? 12.712 0.938 -6.710 1.00 92.62 73 ILE A CA 1
ATOM 592 C C . ILE A 1 73 ? 11.550 1.918 -6.838 1.00 92.62 73 ILE A C 1
ATOM 594 O O . ILE A 1 73 ? 11.498 2.874 -6.072 1.00 92.62 73 ILE A O 1
ATOM 598 N N . ILE A 1 74 ? 10.634 1.706 -7.787 1.00 92.50 74 ILE A N 1
ATOM 599 C CA . ILE A 1 74 ? 9.497 2.610 -7.987 1.00 92.50 74 ILE A CA 1
ATOM 600 C C . ILE A 1 74 ? 8.304 2.114 -7.177 1.00 92.50 74 ILE A C 1
ATOM 602 O O . ILE A 1 74 ? 7.936 2.753 -6.194 1.00 92.50 74 ILE A O 1
ATOM 606 N N . ILE A 1 75 ? 7.743 0.958 -7.537 1.00 94.25 75 ILE A N 1
ATOM 607 C CA . ILE A 1 75 ? 6.471 0.491 -6.964 1.00 94.25 75 ILE A CA 1
ATOM 608 C C . ILE A 1 75 ? 6.612 0.216 -5.467 1.00 94.25 75 ILE A C 1
ATOM 610 O O . ILE A 1 75 ? 5.972 0.883 -4.656 1.00 94.25 75 ILE A O 1
ATOM 614 N N . ALA A 1 76 ? 7.505 -0.695 -5.070 1.00 94.69 76 ALA A N 1
ATOM 615 C CA . ALA A 1 76 ? 7.629 -1.079 -3.664 1.00 94.69 76 ALA A CA 1
ATOM 616 C C . ALA A 1 76 ? 8.020 0.105 -2.762 1.00 94.69 76 ALA A C 1
ATOM 618 O O . ALA A 1 76 ? 7.519 0.220 -1.643 1.00 94.69 76 ALA A O 1
ATOM 619 N N . PHE A 1 77 ? 8.873 1.012 -3.245 1.00 94.44 77 PHE A N 1
ATOM 620 C CA . PHE A 1 77 ? 9.256 2.206 -2.493 1.00 94.44 77 PHE A CA 1
ATOM 621 C C . PHE A 1 77 ? 8.076 3.161 -2.278 1.00 94.44 77 PHE A C 1
ATOM 623 O O . PHE A 1 77 ? 7.851 3.614 -1.154 1.00 94.44 77 PHE A O 1
ATOM 630 N N . VAL A 1 78 ? 7.318 3.467 -3.336 1.00 94.81 78 VAL A N 1
ATOM 631 C CA . VAL A 1 78 ? 6.162 4.369 -3.252 1.00 94.81 78 VAL A CA 1
ATOM 632 C C . VAL A 1 78 ? 5.069 3.747 -2.387 1.00 94.81 78 VAL A C 1
ATOM 634 O O 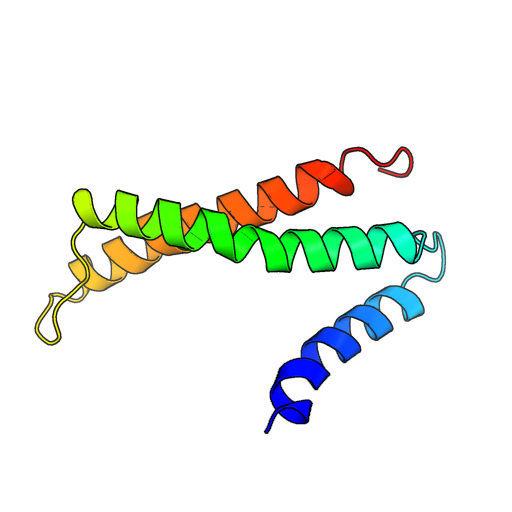. VAL A 1 78 ? 4.553 4.415 -1.489 1.00 94.81 78 VAL A O 1
ATOM 637 N N . GLU A 1 79 ? 4.756 2.470 -2.594 1.00 93.38 79 GLU A N 1
ATOM 638 C CA . GLU A 1 79 ? 3.721 1.762 -1.842 1.00 93.38 79 GLU A CA 1
ATOM 639 C C . GLU A 1 79 ? 4.046 1.728 -0.340 1.00 93.38 79 GLU A C 1
ATOM 641 O O . GLU A 1 79 ? 3.195 2.036 0.502 1.00 93.38 79 GLU A O 1
ATOM 646 N N . GLU A 1 80 ? 5.294 1.415 0.021 1.00 93.62 80 GLU A N 1
ATOM 647 C CA . GLU A 1 80 ? 5.733 1.383 1.417 1.00 93.62 80 GLU A CA 1
ATOM 648 C C . GLU A 1 80 ? 5.762 2.785 2.042 1.00 93.62 80 GLU A C 1
ATOM 650 O O . GLU A 1 80 ? 5.309 2.972 3.175 1.00 93.62 80 GLU A O 1
ATOM 655 N N . ALA A 1 81 ? 6.202 3.804 1.297 1.00 93.00 81 ALA A N 1
ATOM 656 C CA . ALA A 1 81 ? 6.155 5.189 1.755 1.00 93.00 81 ALA A CA 1
ATOM 657 C C . ALA A 1 81 ? 4.713 5.651 2.032 1.00 93.00 81 ALA A C 1
ATOM 659 O O . ALA A 1 81 ? 4.454 6.300 3.051 1.00 93.00 81 ALA A O 1
ATOM 660 N N . MET A 1 82 ? 3.761 5.298 1.163 1.00 92.75 82 MET A N 1
ATOM 661 C CA . MET A 1 82 ? 2.351 5.662 1.323 1.00 92.75 82 MET A CA 1
ATOM 662 C C . MET A 1 82 ? 1.684 4.911 2.479 1.00 92.75 82 MET A C 1
ATOM 664 O O . MET A 1 82 ? 0.973 5.536 3.273 1.00 92.75 82 MET A O 1
ATOM 668 N N . LYS A 1 83 ? 1.981 3.617 2.655 1.00 88.81 83 LYS A N 1
ATOM 669 C CA . LYS A 1 83 ? 1.576 2.847 3.843 1.00 88.81 83 LYS A CA 1
ATOM 670 C C . LYS A 1 83 ? 2.098 3.487 5.128 1.00 88.81 83 LYS A C 1
ATOM 672 O O . LYS A 1 83 ? 1.327 3.719 6.063 1.00 88.81 83 LYS A O 1
ATOM 677 N N . LEU A 1 84 ? 3.382 3.849 5.164 1.00 89.81 84 LEU A N 1
ATOM 678 C CA . LEU A 1 84 ? 3.986 4.500 6.325 1.00 89.81 84 LEU A CA 1
ATOM 679 C C . LEU A 1 84 ? 3.326 5.851 6.629 1.00 89.81 84 LEU A C 1
ATOM 681 O O . LEU A 1 84 ? 3.082 6.162 7.795 1.00 89.81 84 LEU A O 1
ATOM 685 N N . LEU A 1 85 ? 3.011 6.656 5.610 1.00 89.19 85 LEU A N 1
ATOM 686 C CA . LEU A 1 85 ? 2.289 7.917 5.795 1.00 89.19 85 LEU A CA 1
ATOM 687 C C . LEU A 1 85 ? 0.877 7.697 6.348 1.00 89.19 85 LEU A C 1
ATOM 689 O O . LEU A 1 85 ? 0.492 8.388 7.292 1.00 89.19 85 LEU A O 1
ATOM 693 N N . ALA A 1 86 ? 0.127 6.726 5.821 1.00 88.06 86 ALA A N 1
ATOM 694 C CA . ALA A 1 86 ? -1.213 6.399 6.308 1.00 88.06 86 ALA A CA 1
ATOM 695 C C . ALA A 1 86 ? -1.200 6.033 7.803 1.00 88.06 86 ALA A C 1
ATOM 697 O O . ALA A 1 86 ? -2.013 6.540 8.583 1.00 88.06 86 ALA A O 1
ATOM 698 N N . VAL A 1 87 ? -0.220 5.225 8.219 1.00 84.25 87 VAL A N 1
ATOM 699 C CA . VAL A 1 87 ? -0.008 4.861 9.626 1.00 84.25 87 VAL A CA 1
ATOM 700 C C . VAL A 1 87 ? 0.425 6.080 10.448 1.00 84.25 87 VAL A C 1
ATOM 702 O O . VAL A 1 87 ? -0.150 6.342 11.506 1.00 84.25 87 VAL A O 1
ATOM 705 N N . LYS A 1 88 ? 1.376 6.890 9.963 1.00 83.19 88 LYS A N 1
ATOM 706 C CA . LYS A 1 88 ? 1.867 8.085 10.675 1.00 83.19 88 LYS A CA 1
ATOM 707 C C . LYS A 1 88 ? 0.786 9.133 10.934 1.00 83.19 88 LYS A C 1
ATOM 709 O O . LYS A 1 88 ? 0.775 9.750 11.995 1.00 83.19 88 LYS A O 1
ATOM 714 N N . ILE A 1 89 ? -0.134 9.333 9.992 1.00 81.50 89 ILE A N 1
ATOM 715 C CA . ILE A 1 89 ? -1.206 10.330 10.123 1.00 81.50 89 ILE A CA 1
ATOM 716 C C . ILE A 1 89 ? -2.139 10.001 11.297 1.00 81.50 89 ILE A C 1
ATOM 718 O O . ILE A 1 89 ? -2.669 10.920 11.931 1.00 81.50 89 ILE A O 1
ATOM 722 N N . ARG A 1 90 ? -2.357 8.711 11.587 1.00 75.50 90 ARG A N 1
ATOM 723 C CA . ARG A 1 90 ? -3.404 8.284 12.521 1.00 75.50 90 ARG A CA 1
ATOM 724 C C . ARG A 1 90 ? -2.916 7.470 13.710 1.00 75.50 90 ARG A C 1
ATOM 726 O O . ARG A 1 90 ? -3.279 7.830 14.825 1.00 75.50 90 ARG A O 1
ATOM 733 N N . ALA A 1 91 ? -2.120 6.427 13.494 1.00 69.75 91 ALA A N 1
ATOM 734 C CA . ALA A 1 91 ? -1.624 5.572 14.571 1.00 69.75 91 ALA A CA 1
ATOM 735 C C . ALA A 1 91 ? -0.593 6.318 15.432 1.00 69.75 91 ALA A C 1
ATOM 737 O O . ALA A 1 91 ? -0.787 6.445 16.633 1.00 69.75 91 ALA A O 1
ATOM 738 N N . TYR A 1 92 ? 0.404 6.964 14.815 1.00 64.19 92 TYR A N 1
ATOM 739 C CA . TYR A 1 92 ? 1.445 7.718 15.544 1.00 64.19 92 TYR A CA 1
ATOM 740 C C . TYR A 1 92 ? 0.965 9.020 16.201 1.00 64.19 92 TYR A C 1
ATOM 742 O O . TYR A 1 92 ? 1.719 9.666 16.922 1.00 64.19 92 TYR A O 1
ATOM 750 N N . ARG A 1 93 ? -0.270 9.452 15.926 1.00 59.66 93 ARG A N 1
ATOM 751 C CA . ARG A 1 93 ? -0.871 10.639 16.556 1.00 59.66 93 ARG A CA 1
ATOM 752 C C . ARG A 1 93 ? -1.840 10.283 17.683 1.00 59.66 93 ARG A C 1
ATOM 754 O O . ARG A 1 93 ? -2.374 11.188 18.328 1.00 59.66 93 ARG A O 1
ATOM 761 N N . SER A 1 94 ? -2.095 8.991 17.881 1.00 61.00 94 SER A N 1
ATOM 762 C CA . SER A 1 94 ? -2.798 8.467 19.046 1.00 61.00 94 SER A CA 1
ATOM 763 C C . SER A 1 94 ? -1.901 8.612 20.274 1.00 61.00 94 SER A C 1
ATOM 765 O O . SER A 1 94 ? -0.703 8.392 20.183 1.00 61.00 94 SER A O 1
ATOM 767 N N . ARG A 1 95 ? -2.474 8.988 21.422 1.00 53.91 95 ARG A N 1
ATOM 768 C CA . ARG A 1 95 ? -1.747 9.060 22.706 1.00 53.91 95 ARG A CA 1
ATOM 769 C C . ARG A 1 95 ? -1.447 7.682 23.311 1.00 53.91 95 ARG A C 1
ATOM 771 O O . ARG A 1 95 ? -0.844 7.621 24.373 1.00 53.91 95 ARG A O 1
ATOM 778 N N . GLU A 1 96 ? -1.938 6.623 22.677 1.00 57.94 96 GLU A N 1
ATOM 779 C CA . GLU A 1 96 ? -1.762 5.233 23.107 1.00 57.94 96 GLU A CA 1
ATOM 780 C C . GLU A 1 96 ? -0.510 4.582 22.481 1.00 57.94 96 GLU A C 1
ATOM 782 O O . GLU A 1 96 ? -0.222 3.431 22.778 1.00 57.94 96 GLU A O 1
ATOM 787 N N . PHE A 1 97 ? 0.250 5.329 21.662 1.00 52.03 97 PHE A N 1
ATOM 788 C CA . PHE A 1 97 ? 1.562 4.952 21.115 1.00 52.03 97 PHE A CA 1
ATOM 789 C C . PHE A 1 97 ? 2.660 5.938 21.530 1.00 52.03 97 PHE A C 1
ATOM 791 O O . PHE A 1 97 ? 2.351 7.142 21.702 1.00 52.03 97 PHE A O 1
#

Mean predicted aligned error: 6.61 Å

Nearest PDB structures (foldseek):
  4brr-assembly1_B  TM=3.189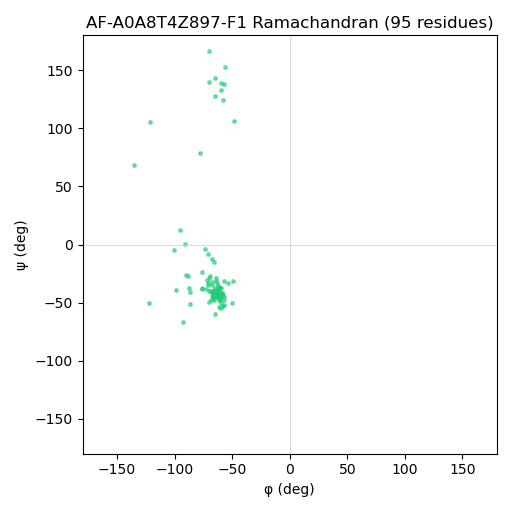E-01  e=3.276E+00  Escherichia coli K-12
  4d2e-assembly1_B  TM=2.995E-01  e=3.873E+00  Escherichia coli K-12
  4up6-assembly1_A  TM=2.9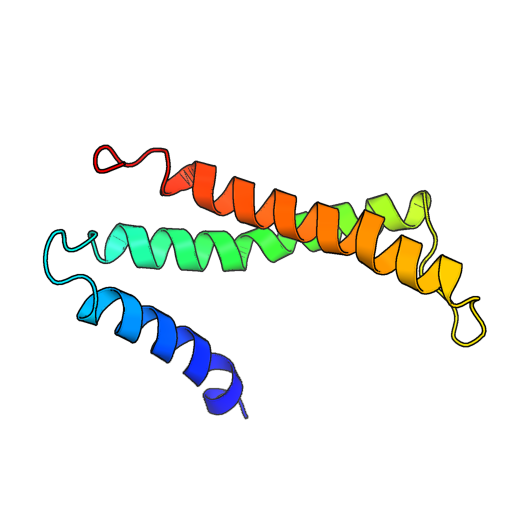44E-01  e=6.770E+00  Escherichia coli K-12

Secondary structure (DSSP, 8-state):
-HHHHHHHHHHHHHHHHHH--SS---HHHHHHHHHHHHHHHHHHHHHHHHHTTTSPPPPTT--HHHHHHIIIIIIHHHHHHHHHHHHHHHTTTSTT-

Foldseek 3Di:
DVCVVCVVVVVVLVVVQVVPPPPRDDNVLSVQLSVLLVVLVVVLVVQLVVVCVVQPDADPPGDPVSNCCSCVVRNVVSSVVSNVVSCCVGVVPDPVD

Solvent-accessible surface area (backbone atoms only — not comparable to full-atom values): 5507 Å² total; per-residue (Å²): 111,71,64,70,70,48,45,61,60,54,48,50,56,51,48,53,62,66,67,40,74,87,72,63,71,56,65,70,56,57,52,50,36,51,51,34,44,62,54,30,50,60,62,31,54,54,50,44,63,56,40,34,73,78,48,59,79,69,56,97,85,50,54,68,69,55,46,51,47,37,50,54,65,40,46,48,44,44,49,51,53,31,47,51,48,26,39,49,71,48,54,69,67,36,89,90,100

Sequence (97 aa):
MLTLAVAPGIFFLWLFWVRDKYEREPVRLLLATFFLGALSILPTIILENLGSIIIPEPEEDANIIHVVAYYFIIIAFVEEAMKLLAVKIRAYRSREF